Protein AF-A0A0Q6VA41-F1 (afdb_monomer_lite)

pLDDT: mean 72.3, std 18.6, range [40.53, 92.88]

Structure (mmCIF, N/CA/C/O backbone):
data_AF-A0A0Q6VA41-F1
#
_entry.id   AF-A0A0Q6VA41-F1
#
loop_
_atom_site.group_PDB
_atom_site.id
_atom_site.type_symbol
_atom_site.label_atom_id
_atom_site.label_alt_id
_atom_site.label_comp_id
_atom_site.label_asym_id
_atom_site.label_entity_id
_atom_site.label_seq_id
_atom_site.pdbx_PDB_ins_code
_atom_site.Cartn_x
_atom_site.Cartn_y
_atom_site.Cartn_z
_atom_site.occupancy
_atom_site.B_iso_or_equiv
_atom_site.auth_seq_id
_atom_site.auth_comp_id
_atom_site.auth_asym_id
_atom_site.auth_atom_id
_atom_site.pdbx_PDB_model_num
ATOM 1 N N . MET A 1 1 ? -18.459 42.623 33.523 1.00 51.22 1 MET A N 1
ATOM 2 C CA . MET A 1 1 ? -19.323 41.467 33.177 1.00 51.22 1 MET A CA 1
ATOM 3 C C . MET A 1 1 ? -20.374 41.946 32.177 1.00 51.22 1 MET A C 1
ATOM 5 O O . MET A 1 1 ? -20.885 43.022 32.463 1.00 51.22 1 MET A O 1
ATOM 9 N N . PRO A 1 2 ? -20.741 41.228 31.084 1.00 58.56 2 PRO A N 1
ATOM 10 C CA . PRO A 1 2 ? -20.434 39.818 30.780 1.00 58.56 2 PRO A CA 1
ATOM 11 C C . PRO A 1 2 ? -20.134 39.460 29.277 1.00 58.56 2 PRO A C 1
ATOM 13 O O . PRO A 1 2 ? -20.298 40.281 28.386 1.00 58.56 2 PRO A O 1
ATOM 16 N N . ARG A 1 3 ? -19.780 38.172 29.051 1.00 46.44 3 ARG A N 1
ATOM 17 C CA . ARG A 1 3 ? -19.845 37.314 27.820 1.00 46.44 3 ARG A CA 1
ATOM 18 C C . ARG A 1 3 ? -18.835 37.609 26.690 1.00 46.44 3 ARG A C 1
ATOM 20 O O . ARG A 1 3 ? -18.987 38.574 25.966 1.00 46.44 3 ARG A O 1
ATOM 27 N N . ARG A 1 4 ? -17.747 36.851 26.461 1.00 62.62 4 ARG A N 1
ATOM 28 C CA . ARG A 1 4 ? -17.561 35.385 26.287 1.00 62.62 4 ARG A CA 1
ATOM 29 C C . ARG A 1 4 ? -18.603 34.781 25.339 1.00 62.62 4 ARG A C 1
ATOM 31 O O . ARG A 1 4 ? -19.662 34.391 25.808 1.00 62.62 4 ARG A O 1
ATOM 38 N N . LEU A 1 5 ? -18.278 34.668 24.047 1.00 53.44 5 LEU A N 1
ATOM 39 C CA . LEU A 1 5 ? -18.901 33.700 23.138 1.00 53.44 5 LEU A CA 1
ATOM 40 C C . LEU A 1 5 ? -17.886 33.237 22.071 1.00 53.44 5 LEU A C 1
ATOM 42 O O . LEU A 1 5 ? -17.624 33.898 21.074 1.00 53.44 5 LEU A O 1
ATOM 46 N N . GLU A 1 6 ? -17.233 32.126 22.400 1.00 48.56 6 GLU A N 1
ATOM 47 C CA . GLU A 1 6 ? -16.921 30.991 21.523 1.00 48.56 6 GLU A CA 1
ATOM 48 C C . GLU A 1 6 ? -16.553 31.265 20.049 1.00 48.56 6 GLU A C 1
ATOM 50 O O . GLU A 1 6 ? -17.329 30.999 19.134 1.00 48.56 6 GLU A O 1
ATOM 55 N N . ARG A 1 7 ? -15.286 31.615 19.787 1.00 45.00 7 ARG A N 1
ATOM 56 C CA . ARG A 1 7 ? -14.632 31.208 18.529 1.00 45.00 7 ARG A CA 1
ATOM 57 C C . ARG A 1 7 ? -14.294 29.715 18.611 1.00 45.00 7 ARG A C 1
ATOM 59 O O . ARG A 1 7 ? -13.156 29.333 18.871 1.00 45.00 7 ARG A O 1
ATOM 66 N N . ARG A 1 8 ? -15.309 28.869 18.441 1.00 47.50 8 ARG A N 1
ATOM 67 C CA . ARG A 1 8 ? -15.158 27.419 18.269 1.00 47.50 8 ARG A CA 1
ATOM 68 C C . ARG A 1 8 ? -14.470 27.129 16.929 1.00 47.50 8 ARG A C 1
ATOM 70 O O . ARG A 1 8 ? -15.081 27.162 15.871 1.00 47.50 8 ARG A O 1
ATOM 77 N N . THR A 1 9 ? -13.155 26.946 17.001 1.00 52.44 9 THR A N 1
ATOM 78 C CA . THR A 1 9 ? -12.412 25.816 16.417 1.00 52.44 9 THR A CA 1
ATOM 79 C C . THR A 1 9 ? -13.085 25.080 15.243 1.00 52.44 9 THR A C 1
ATOM 81 O O . THR A 1 9 ? -13.668 24.021 15.443 1.00 52.44 9 THR A O 1
ATOM 84 N N . ASN A 1 10 ? -12.929 25.579 14.013 1.00 47.06 10 ASN A N 1
ATOM 85 C CA . ASN A 1 10 ? -13.247 24.833 12.778 1.00 47.06 10 ASN A CA 1
ATOM 86 C C . ASN A 1 10 ? -12.011 24.597 11.880 1.00 47.06 10 ASN A C 1
ATOM 88 O O . ASN A 1 10 ? -12.143 24.326 10.694 1.00 47.06 10 ASN A O 1
ATOM 92 N N . LEU A 1 11 ? -10.795 24.681 12.433 1.00 48.19 11 LEU A N 1
ATOM 93 C CA . LEU A 1 11 ? -9.535 24.535 11.680 1.00 48.19 11 LEU A CA 1
ATOM 94 C C . LEU A 1 11 ? -8.897 23.135 11.751 1.00 48.19 11 LEU A C 1
ATOM 96 O O . LEU A 1 11 ? -7.903 22.891 11.079 1.00 48.19 11 LEU A O 1
ATOM 100 N N . ALA A 1 12 ? -9.444 22.204 12.537 1.00 48.19 12 ALA A N 1
ATOM 101 C CA . ALA A 1 12 ? -8.762 20.939 12.840 1.00 48.19 12 ALA A CA 1
ATOM 102 C C . ALA A 1 12 ? -9.165 19.740 11.958 1.00 48.19 12 ALA A C 1
ATOM 104 O O . ALA A 1 12 ? -8.496 18.713 12.009 1.00 48.19 12 ALA A O 1
ATOM 105 N N . VAL A 1 13 ? -10.220 19.843 11.140 1.00 47.78 13 VAL A N 1
ATOM 106 C CA . VAL A 1 13 ? -10.692 18.698 10.332 1.00 47.78 13 VAL A CA 1
ATOM 107 C C . VAL A 1 13 ? -9.846 18.487 9.067 1.00 47.78 13 VAL A C 1
ATOM 109 O O . VAL A 1 13 ? -9.624 17.349 8.676 1.00 47.78 13 VAL A O 1
ATOM 112 N N . GLY A 1 14 ? -9.274 19.546 8.481 1.00 44.78 14 GLY A N 1
ATOM 113 C CA . GLY A 1 14 ? -8.416 19.424 7.290 1.00 44.78 14 GLY A CA 1
ATOM 114 C C . GLY A 1 14 ? -6.992 18.922 7.570 1.00 44.78 14 GLY A C 1
ATOM 115 O O . GLY A 1 14 ? -6.336 18.398 6.677 1.00 44.78 14 GLY A O 1
ATOM 116 N N . GLY A 1 15 ? -6.509 19.046 8.811 1.00 50.34 15 GLY A N 1
ATOM 117 C CA . GLY A 1 15 ? -5.137 18.673 9.168 1.00 50.34 15 GLY A CA 1
ATOM 118 C C . GLY A 1 15 ? -4.920 17.163 9.249 1.00 50.34 15 GLY A C 1
ATOM 119 O O . GLY A 1 15 ? -3.910 16.668 8.766 1.00 50.34 15 GLY A O 1
ATOM 120 N N . ALA A 1 16 ? -5.871 16.414 9.813 1.00 50.78 16 ALA A N 1
ATOM 121 C CA . ALA A 1 16 ? -5.737 14.963 9.973 1.00 50.78 16 ALA A CA 1
ATOM 122 C C . ALA A 1 16 ? -5.738 14.226 8.622 1.00 50.78 16 ALA A C 1
ATOM 124 O O . ALA A 1 16 ? -4.952 13.305 8.410 1.00 50.78 16 ALA A O 1
ATOM 125 N N . GLU A 1 17 ? -6.575 14.675 7.687 1.00 56.38 17 GLU A N 1
ATOM 126 C CA . GLU A 1 17 ? -6.666 14.105 6.341 1.00 56.38 17 GLU A CA 1
ATOM 127 C C . GLU A 1 17 ? -5.417 14.434 5.507 1.00 56.38 17 GLU A C 1
ATOM 129 O O . GLU A 1 17 ? -4.880 13.584 4.797 1.00 56.38 17 GLU A O 1
ATOM 134 N N . GLN A 1 18 ? -4.885 15.650 5.650 1.00 60.69 18 GLN A N 1
ATOM 135 C CA . GLN A 1 18 ? -3.666 16.079 4.968 1.00 60.69 18 GLN A CA 1
ATOM 136 C C . GLN A 1 18 ? -2.407 15.400 5.539 1.00 60.69 18 GLN A C 1
ATOM 138 O O . GLN A 1 18 ? -1.540 14.980 4.773 1.00 60.69 18 GLN A O 1
ATOM 143 N N . LEU A 1 19 ? -2.338 15.200 6.862 1.00 58.84 19 LEU A N 1
ATOM 144 C CA . LEU A 1 19 ? -1.286 14.414 7.520 1.00 58.84 19 LEU A CA 1
ATOM 145 C C . LEU A 1 19 ? -1.339 12.935 7.107 1.00 58.84 19 LEU A C 1
ATOM 147 O O . LEU A 1 19 ? -0.296 12.332 6.860 1.00 58.84 19 LEU A O 1
ATOM 151 N N . SER A 1 20 ? -2.540 12.362 6.973 1.00 72.81 20 SER A N 1
ATOM 152 C CA . SER A 1 20 ? -2.727 10.990 6.483 1.00 72.81 20 SER A CA 1
ATOM 153 C C . SER A 1 20 ? -2.272 10.843 5.024 1.00 72.81 20 SER A C 1
ATOM 155 O O . SER A 1 20 ? -1.560 9.896 4.693 1.00 72.81 20 SER A O 1
ATOM 157 N N . ASN A 1 21 ? -2.574 11.823 4.164 1.00 81.50 21 ASN A N 1
ATOM 158 C CA . ASN A 1 21 ? -2.108 11.835 2.773 1.00 81.50 21 ASN A CA 1
ATOM 159 C C . ASN A 1 21 ? -0.580 11.947 2.650 1.00 81.50 21 ASN A C 1
ATOM 161 O O . ASN A 1 21 ? 0.016 11.271 1.806 1.00 81.50 21 ASN A O 1
ATOM 165 N N . GLN A 1 22 ? 0.064 12.756 3.498 1.00 86.50 22 GLN A N 1
ATOM 166 C CA . GLN A 1 22 ? 1.525 12.835 3.519 1.00 86.50 22 GLN A CA 1
ATOM 167 C C . GLN A 1 22 ? 2.139 11.511 3.989 1.00 86.50 22 GLN A C 1
ATOM 169 O O . GLN A 1 22 ? 3.025 10.985 3.325 1.00 86.50 22 GLN A O 1
ATOM 174 N N . ALA A 1 23 ? 1.606 10.912 5.059 1.00 89.00 23 ALA A N 1
ATOM 175 C CA . ALA A 1 23 ? 2.085 9.627 5.566 1.00 89.00 23 ALA A CA 1
ATOM 176 C C . ALA A 1 23 ? 1.956 8.497 4.526 1.00 89.00 23 ALA A C 1
ATOM 178 O O . ALA A 1 23 ? 2.852 7.663 4.397 1.00 89.00 23 ALA A O 1
ATOM 179 N N . LEU A 1 24 ? 0.866 8.483 3.752 1.00 88.81 24 LEU A N 1
ATOM 180 C CA . LEU A 1 24 ? 0.679 7.546 2.641 1.00 88.81 24 LEU A CA 1
ATOM 181 C C . LEU A 1 24 ? 1.688 7.777 1.508 1.00 88.81 24 LEU A C 1
ATOM 183 O O . LEU A 1 24 ? 2.181 6.811 0.926 1.00 88.81 24 LEU A O 1
ATOM 187 N N . SER A 1 25 ? 2.000 9.036 1.200 1.00 90.62 25 SER A N 1
ATOM 188 C CA . SER A 1 25 ? 2.970 9.400 0.158 1.00 90.62 25 SER A CA 1
ATOM 189 C C . SER A 1 25 ? 4.401 9.028 0.556 1.00 90.62 25 SER A C 1
ATOM 191 O O . SER A 1 25 ? 5.144 8.468 -0.254 1.00 90.62 25 SER A O 1
ATOM 193 N N . ASP A 1 26 ? 4.766 9.263 1.816 1.00 92.88 26 ASP A N 1
ATOM 194 C CA . ASP A 1 26 ? 6.069 8.887 2.368 1.00 92.88 26 ASP A CA 1
ATOM 195 C C . ASP A 1 26 ? 6.230 7.358 2.384 1.00 92.88 26 ASP A C 1
ATOM 197 O O . ASP A 1 26 ? 7.257 6.835 1.949 1.00 92.88 26 ASP A O 1
ATOM 201 N N . ALA A 1 27 ? 5.194 6.623 2.806 1.00 91.25 27 ALA A N 1
ATOM 202 C CA . ALA A 1 27 ? 5.190 5.160 2.786 1.00 91.25 27 ALA A CA 1
ATOM 203 C C . ALA A 1 27 ? 5.315 4.596 1.359 1.00 91.25 27 ALA A C 1
ATOM 205 O O . ALA A 1 27 ? 6.092 3.671 1.121 1.00 91.25 27 ALA A O 1
ATOM 206 N N . ALA A 1 28 ? 4.597 5.173 0.389 1.00 91.31 28 ALA A N 1
ATOM 207 C CA . ALA A 1 28 ? 4.713 4.784 -1.014 1.00 91.31 28 ALA A CA 1
ATOM 208 C C . ALA A 1 28 ? 6.126 5.023 -1.568 1.00 91.31 28 ALA A C 1
ATOM 210 O O . ALA A 1 28 ? 6.640 4.175 -2.296 1.00 91.31 28 ALA A O 1
ATOM 211 N N . SER A 1 29 ? 6.757 6.143 -1.205 1.00 92.31 29 SER A N 1
ATOM 212 C CA . SER A 1 29 ? 8.126 6.472 -1.623 1.00 92.31 29 SER A CA 1
ATOM 213 C C . SER A 1 29 ? 9.137 5.473 -1.055 1.00 92.31 29 SER A C 1
ATOM 215 O O . SER A 1 29 ? 9.905 4.895 -1.817 1.00 92.31 29 SER A O 1
ATOM 217 N N . ARG A 1 30 ? 9.047 5.152 0.245 1.00 92.62 30 ARG A N 1
ATOM 218 C CA . ARG A 1 30 ? 9.889 4.117 0.874 1.00 92.62 30 ARG A CA 1
ATOM 219 C C . ARG A 1 30 ? 9.766 2.763 0.179 1.00 92.62 30 ARG A C 1
ATOM 221 O O . ARG A 1 30 ? 10.771 2.129 -0.110 1.00 92.62 30 ARG A O 1
ATOM 228 N N . LEU A 1 31 ? 8.542 2.335 -0.132 1.00 90.38 31 LEU A N 1
ATOM 229 C CA . LEU A 1 31 ? 8.309 1.064 -0.824 1.00 90.38 31 LEU A CA 1
ATOM 230 C C . LEU A 1 31 ? 8.892 1.047 -2.242 1.00 90.38 31 LEU A C 1
ATOM 232 O O . LEU A 1 31 ? 9.316 -0.009 -2.708 1.00 90.38 31 LEU A O 1
ATOM 236 N N . LEU A 1 32 ? 8.891 2.185 -2.940 1.00 90.94 32 LEU A N 1
ATOM 237 C CA . LEU A 1 32 ? 9.512 2.311 -4.258 1.00 90.94 32 LEU A CA 1
ATOM 238 C C . LEU A 1 32 ? 11.037 2.218 -4.177 1.00 90.94 32 LEU A C 1
ATOM 240 O O . LEU A 1 32 ? 11.630 1.526 -5.003 1.00 90.94 32 LEU A O 1
ATOM 244 N N . ASP A 1 33 ? 11.643 2.860 -3.178 1.00 89.94 33 ASP A N 1
ATOM 245 C CA . ASP A 1 33 ? 13.090 2.813 -2.952 1.00 89.94 33 ASP A CA 1
ATOM 246 C C . ASP A 1 33 ? 13.551 1.402 -2.550 1.00 89.94 33 ASP A C 1
ATOM 248 O O . ASP A 1 33 ? 14.553 0.897 -3.054 1.00 89.94 33 ASP A O 1
ATOM 252 N N . GLU A 1 34 ? 12.790 0.722 -1.688 1.00 88.50 34 GLU A N 1
ATOM 253 C CA . GLU A 1 34 ? 13.089 -0.645 -1.240 1.00 88.50 34 GLU A CA 1
ATOM 254 C C . GLU A 1 34 ? 12.898 -1.698 -2.333 1.00 88.50 34 GLU A C 1
ATOM 256 O O . GLU A 1 34 ? 13.622 -2.693 -2.374 1.00 88.50 34 GLU A O 1
ATOM 261 N N . ARG A 1 35 ? 11.913 -1.499 -3.215 1.00 84.69 35 ARG A N 1
ATOM 262 C CA . ARG A 1 35 ? 11.569 -2.422 -4.304 1.00 84.69 35 ARG A CA 1
ATOM 263 C C . ARG A 1 35 ? 11.952 -1.866 -5.665 1.00 84.69 35 ARG A C 1
ATOM 265 O O . ARG A 1 35 ? 11.184 -1.971 -6.625 1.00 84.69 35 ARG A O 1
ATOM 272 N N . GLY A 1 36 ? 13.163 -1.317 -5.755 1.00 81.50 36 GLY A N 1
ATOM 273 C CA . GLY A 1 36 ? 13.752 -0.857 -7.015 1.00 81.50 36 GLY A CA 1
ATOM 274 C C . GLY A 1 36 ? 13.890 -1.959 -8.078 1.00 81.50 36 GLY A C 1
ATOM 275 O O . GLY A 1 36 ? 14.071 -1.663 -9.257 1.00 81.50 36 GLY A O 1
ATOM 276 N N . ASP A 1 37 ? 13.757 -3.232 -7.690 1.00 83.75 37 ASP A N 1
ATOM 277 C CA . ASP A 1 37 ? 13.689 -4.392 -8.582 1.00 83.75 37 ASP A CA 1
ATOM 278 C C . ASP A 1 37 ? 12.344 -4.522 -9.327 1.00 83.75 37 ASP A C 1
ATOM 280 O O . ASP A 1 37 ? 12.251 -5.213 -10.347 1.00 83.75 37 ASP A O 1
ATOM 284 N N . LEU A 1 38 ? 11.288 -3.853 -8.854 1.00 84.12 38 LEU A N 1
ATOM 285 C CA . LEU A 1 38 ? 9.944 -3.913 -9.421 1.00 84.12 38 LEU A CA 1
ATOM 286 C C . LEU A 1 38 ? 9.584 -2.636 -10.184 1.00 84.12 38 LEU A C 1
ATOM 288 O O . LEU A 1 38 ? 10.005 -1.528 -9.874 1.00 84.12 38 LEU A O 1
ATOM 292 N N . ALA A 1 39 ? 8.698 -2.772 -11.175 1.00 87.75 39 ALA A N 1
ATOM 293 C CA . ALA A 1 39 ? 8.149 -1.604 -11.858 1.00 87.75 39 ALA A CA 1
ATOM 294 C C . ALA A 1 39 ? 7.356 -0.721 -10.864 1.00 87.75 39 ALA A C 1
ATOM 296 O O . ALA A 1 39 ? 6.432 -1.250 -10.229 1.00 87.75 39 ALA A O 1
ATOM 297 N N . PRO A 1 40 ? 7.591 0.608 -10.806 1.00 86.12 40 PRO A N 1
ATOM 298 C CA . PRO A 1 40 ? 6.943 1.511 -9.847 1.00 86.12 40 PRO A CA 1
ATOM 299 C C . PRO A 1 40 ? 5.414 1.403 -9.825 1.00 86.12 40 PRO A C 1
ATOM 301 O O . PRO A 1 40 ? 4.785 1.297 -8.775 1.00 86.12 40 PRO A O 1
ATOM 304 N N . GLY A 1 41 ? 4.790 1.311 -11.004 1.00 88.50 41 GLY A N 1
ATOM 305 C CA . GLY A 1 41 ? 3.337 1.155 -11.122 1.00 88.50 41 GLY A CA 1
ATOM 306 C C . GLY A 1 41 ? 2.790 -0.179 -10.589 1.00 88.50 41 GLY A C 1
ATOM 307 O O . GLY A 1 41 ? 1.586 -0.305 -10.368 1.00 88.50 41 GLY A O 1
ATOM 308 N N . SER A 1 42 ? 3.628 -1.199 -10.394 1.00 88.06 42 SER A N 1
ATOM 309 C CA . SER A 1 42 ? 3.224 -2.440 -9.716 1.00 88.06 42 SER A CA 1
ATOM 310 C C . SER A 1 42 ? 3.221 -2.260 -8.202 1.00 88.06 42 SER A C 1
ATOM 312 O O . SER A 1 42 ? 2.246 -2.650 -7.563 1.00 88.06 42 SER A O 1
ATOM 314 N N . VAL A 1 43 ? 4.258 -1.619 -7.656 1.00 89.25 43 VAL A N 1
ATOM 315 C CA . VAL A 1 43 ? 4.377 -1.304 -6.224 1.00 89.25 43 VAL A CA 1
ATOM 316 C C . VAL A 1 43 ? 3.231 -0.391 -5.788 1.00 89.25 43 VAL A C 1
ATOM 318 O O . VAL A 1 43 ? 2.486 -0.740 -4.877 1.00 89.25 43 VAL A O 1
ATOM 321 N N . LEU A 1 44 ? 2.986 0.701 -6.521 1.00 91.44 44 LEU A N 1
ATOM 322 C CA . LEU A 1 44 ? 1.907 1.649 -6.216 1.00 91.44 44 LEU A CA 1
ATOM 323 C C . LEU A 1 44 ? 0.512 1.015 -6.286 1.00 91.44 44 LEU A C 1
ATOM 325 O O . LEU A 1 44 ? -0.341 1.293 -5.444 1.00 91.44 44 LEU A O 1
ATOM 329 N N . ARG A 1 45 ? 0.260 0.130 -7.262 1.00 91.44 45 ARG A N 1
ATOM 330 C CA . ARG A 1 45 ? -1.018 -0.602 -7.340 1.00 91.44 45 ARG A CA 1
ATOM 331 C C . ARG A 1 45 ? -1.193 -1.577 -6.179 1.00 91.44 45 ARG A C 1
ATOM 333 O O . ARG A 1 45 ? -2.311 -1.712 -5.683 1.00 91.44 45 ARG A O 1
ATOM 340 N N . CYS A 1 46 ? -0.118 -2.242 -5.757 1.00 90.94 46 CYS A N 1
ATOM 341 C CA . CYS A 1 46 ? -0.139 -3.117 -4.589 1.00 90.94 46 CYS A CA 1
ATOM 342 C C . CYS A 1 46 ? -0.430 -2.308 -3.321 1.00 90.94 46 CYS A C 1
ATOM 344 O O . CYS A 1 46 ? -1.386 -2.615 -2.615 1.00 90.94 46 CYS A O 1
ATOM 346 N N . PHE A 1 47 ? 0.293 -1.206 -3.114 1.00 92.12 47 PHE A N 1
ATOM 347 C CA . PHE A 1 47 ? 0.096 -0.308 -1.980 1.00 92.12 47 PHE A CA 1
ATOM 348 C C . PHE A 1 47 ? -1.326 0.260 -1.918 1.00 92.12 47 PHE A C 1
ATOM 350 O O . PHE A 1 47 ? -1.993 0.152 -0.893 1.00 92.12 47 PHE A O 1
ATOM 357 N N . ALA A 1 48 ? -1.867 0.757 -3.035 1.00 91.00 48 ALA A N 1
ATOM 358 C CA . ALA A 1 48 ? -3.243 1.252 -3.089 1.00 91.00 48 ALA A CA 1
ATOM 359 C C . ALA A 1 48 ? -4.285 0.170 -2.741 1.00 91.00 48 ALA A C 1
ATOM 361 O O . ALA A 1 48 ? -5.324 0.464 -2.142 1.00 91.00 48 ALA A O 1
ATOM 362 N N . ARG A 1 49 ? -4.026 -1.094 -3.104 1.00 92.25 49 ARG A N 1
ATOM 363 C CA . ARG A 1 49 ? -4.879 -2.226 -2.717 1.00 92.25 49 ARG A CA 1
ATOM 364 C C . ARG A 1 49 ? -4.782 -2.503 -1.215 1.00 92.25 49 ARG A C 1
ATOM 366 O O . ARG A 1 49 ? -5.825 -2.711 -0.598 1.00 92.25 49 ARG A O 1
ATOM 373 N N . SER A 1 50 ? -3.583 -2.451 -0.641 1.00 91.69 50 SER A N 1
ATOM 374 C CA . SER A 1 50 ? -3.349 -2.612 0.798 1.00 91.69 50 SER A CA 1
ATOM 375 C C . SER A 1 50 ? -4.034 -1.516 1.612 1.00 91.69 50 SER A C 1
ATOM 377 O O . SER A 1 50 ? -4.771 -1.827 2.541 1.00 91.69 50 SER A O 1
ATOM 379 N N . VAL A 1 51 ? -3.910 -0.248 1.203 1.00 90.25 51 VAL A N 1
ATOM 380 C CA . VAL A 1 51 ? -4.605 0.888 1.837 1.00 90.25 51 VAL A CA 1
ATOM 381 C C . VAL A 1 51 ? -6.115 0.653 1.871 1.00 90.25 51 VAL A C 1
ATOM 383 O O . VAL A 1 51 ? -6.744 0.777 2.918 1.00 90.25 51 VAL A O 1
ATOM 386 N N . ARG A 1 52 ? -6.713 0.235 0.748 1.00 89.12 52 ARG A N 1
ATOM 387 C CA . ARG A 1 52 ? -8.151 -0.081 0.692 1.00 89.12 52 ARG A CA 1
ATOM 388 C C . ARG A 1 52 ? -8.538 -1.254 1.593 1.00 89.12 52 ARG A C 1
ATOM 390 O O . ARG A 1 52 ? -9.632 -1.235 2.149 1.00 89.12 52 ARG A O 1
ATOM 397 N N . ALA A 1 53 ? -7.693 -2.276 1.706 1.00 89.19 53 ALA A N 1
ATOM 398 C CA . ALA A 1 53 ? -7.951 -3.426 2.569 1.00 89.19 53 ALA A CA 1
ATOM 399 C C . ALA A 1 53 ? -7.928 -3.028 4.052 1.00 89.19 53 ALA A C 1
ATOM 401 O O . ALA A 1 53 ? -8.855 -3.354 4.787 1.00 89.19 53 ALA A O 1
ATOM 402 N N . VAL A 1 54 ? -6.927 -2.245 4.453 1.00 90.25 54 VAL A N 1
ATOM 403 C CA . VAL A 1 54 ? -6.751 -1.730 5.816 1.00 90.25 54 VAL A CA 1
ATOM 404 C C . VAL A 1 54 ? -7.888 -0.781 6.212 1.00 90.25 54 VAL A C 1
ATOM 406 O O . VAL A 1 54 ? -8.451 -0.910 7.296 1.00 90.25 54 VAL A O 1
ATOM 409 N N . LEU A 1 55 ? -8.309 0.108 5.306 1.00 86.44 55 LEU A N 1
ATOM 410 C CA . LEU A 1 55 ? -9.478 0.967 5.529 1.00 86.44 55 LEU A CA 1
ATOM 411 C C . LEU A 1 55 ? -10.766 0.154 5.722 1.00 86.44 55 LEU A C 1
ATOM 413 O O . LEU A 1 55 ? -11.575 0.471 6.587 1.00 86.44 55 LEU A O 1
ATOM 417 N N . ARG A 1 56 ? -10.958 -0.921 4.946 1.00 88.94 56 ARG A N 1
ATOM 418 C CA . ARG A 1 56 ? -12.118 -1.819 5.099 1.00 88.94 56 ARG A CA 1
ATOM 419 C C . ARG A 1 56 ? -12.082 -2.634 6.388 1.00 88.94 56 ARG A C 1
ATOM 421 O O . ARG A 1 56 ? -13.142 -3.003 6.878 1.00 88.94 56 ARG A O 1
ATOM 428 N N . ALA A 1 57 ? -10.894 -2.904 6.922 1.00 88.38 57 ALA A N 1
ATOM 429 C CA . ALA A 1 57 ? -10.719 -3.559 8.214 1.00 88.38 57 ALA A CA 1
ATOM 430 C C . ALA A 1 57 ? -11.037 -2.632 9.404 1.00 88.38 57 ALA A C 1
ATOM 432 O O . ALA A 1 57 ? -11.043 -3.093 10.541 1.00 88.38 57 ALA A O 1
ATOM 433 N N . GLY A 1 58 ? -11.321 -1.347 9.154 1.00 85.62 58 GLY A N 1
ATOM 434 C CA . GLY A 1 58 ? -11.658 -0.381 10.197 1.00 85.62 58 GLY A CA 1
ATOM 435 C C . GLY A 1 58 ? -10.445 0.135 10.969 1.00 85.62 58 GLY A C 1
ATOM 436 O O . GLY A 1 58 ? -10.598 0.563 12.108 1.00 85.62 58 GLY A O 1
ATOM 437 N N . CYS A 1 59 ? -9.244 0.087 10.382 1.00 84.12 59 CYS A N 1
ATOM 438 C CA . CYS A 1 59 ? -8.062 0.674 11.008 1.00 84.12 59 CYS A CA 1
ATOM 439 C C . CYS A 1 59 ? -8.201 2.192 11.176 1.00 84.12 59 CYS A C 1
ATOM 441 O O . CYS A 1 59 ? -8.666 2.897 10.279 1.00 84.12 59 CYS A O 1
ATOM 443 N N . GLU A 1 60 ? -7.703 2.686 12.307 1.00 82.75 60 GLU A N 1
ATOM 444 C CA . GLU A 1 60 ? -7.585 4.112 12.608 1.00 82.75 60 GLU A CA 1
ATOM 445 C C . GLU A 1 60 ? -6.777 4.848 11.535 1.00 82.75 60 GLU A C 1
ATOM 447 O O . GLU A 1 60 ? -5.721 4.374 11.106 1.00 82.75 60 GLU A O 1
ATOM 452 N N . ALA A 1 61 ? -7.226 6.044 11.142 1.00 75.81 61 ALA A N 1
ATOM 453 C CA . ALA A 1 61 ? -6.626 6.826 10.053 1.00 75.81 61 ALA A CA 1
ATOM 454 C C . ALA A 1 61 ? -5.125 7.118 10.254 1.00 75.81 61 ALA A C 1
ATOM 456 O O . ALA A 1 61 ? -4.374 7.218 9.282 1.00 75.81 61 ALA A O 1
ATOM 457 N N . SER A 1 62 ? -4.681 7.215 11.511 1.00 80.25 62 SER A N 1
ATOM 458 C CA . SER A 1 62 ? -3.275 7.403 11.892 1.00 80.25 62 SER A CA 1
ATOM 459 C C . SER A 1 62 ? -2.405 6.161 11.661 1.00 80.25 62 SER A C 1
ATOM 461 O O . SER A 1 62 ? -1.193 6.285 11.504 1.00 80.25 62 SER A O 1
ATOM 463 N N . GLN A 1 63 ? -3.007 4.970 11.614 1.00 85.94 63 GLN A N 1
ATOM 464 C CA . GLN A 1 63 ? -2.319 3.687 11.446 1.00 85.94 63 GLN A CA 1
ATOM 465 C C . GLN A 1 63 ? -2.430 3.123 10.029 1.00 85.94 63 GLN A C 1
ATOM 467 O O . GLN A 1 63 ? -1.659 2.231 9.676 1.00 85.94 63 GLN A O 1
ATOM 472 N N . VAL A 1 64 ? -3.338 3.653 9.200 1.00 87.62 64 VAL A N 1
ATOM 473 C CA . VAL A 1 64 ? -3.573 3.159 7.834 1.00 87.62 64 VAL A CA 1
ATOM 474 C C . VAL A 1 64 ? -2.282 3.102 7.021 1.00 87.62 64 VAL A C 1
ATOM 476 O O . VAL A 1 64 ? -2.037 2.095 6.364 1.00 87.62 64 VAL A O 1
ATOM 479 N N . ALA A 1 65 ? -1.443 4.141 7.079 1.00 88.69 65 ALA A N 1
ATOM 480 C CA . ALA A 1 65 ? -0.197 4.182 6.314 1.00 88.69 65 ALA A CA 1
ATOM 481 C C . ALA A 1 65 ? 0.776 3.068 6.730 1.00 88.69 65 ALA A C 1
ATOM 483 O O . ALA A 1 65 ? 1.276 2.348 5.871 1.00 88.69 65 ALA A O 1
ATOM 484 N N . VAL A 1 66 ? 0.978 2.875 8.037 1.00 90.19 66 VAL A N 1
ATOM 485 C CA . VAL A 1 66 ? 1.889 1.853 8.578 1.00 90.19 66 VAL A CA 1
ATOM 486 C C . VAL A 1 66 ? 1.373 0.446 8.279 1.00 90.19 66 VAL A C 1
ATOM 488 O O . VAL A 1 66 ? 2.119 -0.389 7.771 1.00 90.19 66 VAL A O 1
ATOM 491 N N . ALA A 1 67 ? 0.089 0.187 8.531 1.00 91.12 67 ALA A N 1
ATOM 492 C CA . ALA A 1 67 ? -0.516 -1.118 8.281 1.00 91.12 67 ALA A CA 1
ATOM 493 C C . ALA A 1 67 ? -0.552 -1.455 6.780 1.00 91.12 67 ALA A C 1
ATOM 495 O O . ALA A 1 67 ? -0.286 -2.589 6.385 1.00 91.12 67 ALA A O 1
ATOM 496 N N . ALA A 1 68 ? -0.832 -0.471 5.919 1.00 91.56 68 ALA A N 1
ATOM 497 C CA . ALA A 1 68 ? -0.800 -0.670 4.474 1.00 91.56 68 ALA A CA 1
ATOM 498 C C . ALA A 1 68 ? 0.623 -0.890 3.953 1.00 91.56 68 ALA A C 1
ATOM 500 O O . ALA A 1 68 ? 0.810 -1.684 3.030 1.00 91.56 68 ALA A O 1
ATOM 501 N N . GLU A 1 69 ? 1.617 -0.211 4.528 1.00 92.62 69 GLU A N 1
ATOM 502 C CA . GLU A 1 69 ? 3.030 -0.413 4.210 1.00 92.62 69 GLU A CA 1
ATOM 503 C C . GLU A 1 69 ? 3.460 -1.846 4.549 1.00 92.62 69 GLU A C 1
ATOM 505 O O . GLU A 1 69 ? 3.951 -2.550 3.669 1.00 92.62 69 GLU A O 1
ATOM 510 N N . GLN A 1 70 ? 3.185 -2.310 5.773 1.00 92.19 70 GLN A N 1
ATOM 511 C CA . GLN A 1 70 ? 3.484 -3.675 6.227 1.00 92.19 70 GLN A CA 1
ATOM 512 C C . GLN A 1 70 ? 2.813 -4.734 5.350 1.00 92.19 70 GLN A C 1
ATOM 514 O O . GLN A 1 70 ? 3.493 -5.595 4.797 1.00 92.19 70 GLN A O 1
ATOM 519 N N . LEU A 1 71 ? 1.503 -4.607 5.120 1.00 92.00 71 LEU A N 1
A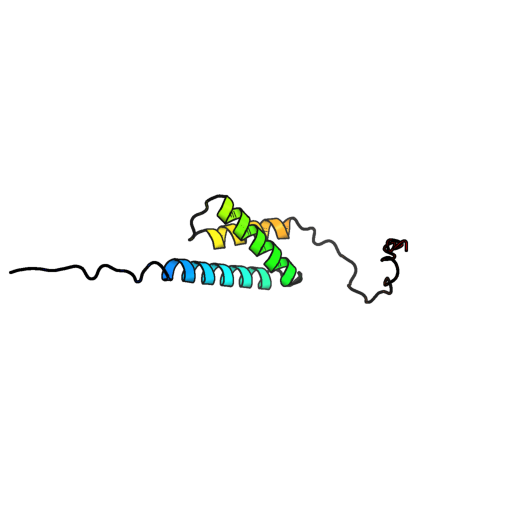TOM 520 C CA . LEU A 1 71 ? 0.765 -5.528 4.255 1.00 92.00 71 LEU A CA 1
ATOM 521 C C . LEU A 1 71 ? 1.333 -5.546 2.827 1.00 92.00 71 LEU A C 1
ATOM 523 O O . LEU A 1 71 ? 1.363 -6.580 2.166 1.00 92.00 71 LEU A O 1
ATOM 527 N N . THR A 1 72 ? 1.805 -4.400 2.330 1.00 92.00 72 THR A N 1
ATOM 528 C CA . THR A 1 72 ? 2.432 -4.333 1.006 1.00 92.00 72 THR A CA 1
ATOM 529 C C . THR A 1 72 ? 3.782 -5.034 0.984 1.00 92.00 72 THR A C 1
ATOM 531 O O . THR A 1 72 ? 4.050 -5.747 0.021 1.00 92.00 72 THR A O 1
ATOM 534 N N . ARG A 1 73 ? 4.610 -4.886 2.025 1.00 91.12 73 ARG A N 1
ATOM 535 C CA . ARG A 1 73 ? 5.872 -5.631 2.151 1.00 91.12 73 ARG A CA 1
ATOM 536 C C . ARG A 1 73 ? 5.611 -7.132 2.126 1.00 91.12 73 ARG A C 1
ATOM 538 O O . ARG A 1 73 ? 6.151 -7.802 1.254 1.00 91.12 73 ARG A O 1
ATOM 545 N N . GLU A 1 74 ? 4.689 -7.617 2.955 1.00 90.81 74 GLU A N 1
ATOM 546 C CA . GLU A 1 74 ? 4.309 -9.035 3.010 1.00 90.81 74 GLU A CA 1
ATOM 547 C C . GLU A 1 74 ? 3.848 -9.564 1.642 1.00 90.81 74 GLU A C 1
ATOM 549 O O . GLU A 1 74 ? 4.307 -10.608 1.177 1.00 90.81 74 GLU A O 1
ATOM 554 N N . LEU A 1 75 ? 2.977 -8.826 0.946 1.00 87.81 75 LEU A N 1
ATOM 555 C CA . LEU A 1 75 ? 2.482 -9.221 -0.378 1.00 87.81 75 LEU A CA 1
ATOM 556 C C . LEU A 1 75 ? 3.581 -9.233 -1.445 1.00 87.81 75 LEU A C 1
ATOM 558 O O . LEU A 1 75 ? 3.557 -10.067 -2.352 1.00 87.81 75 LEU A O 1
ATOM 562 N N . LEU A 1 76 ? 4.525 -8.295 -1.374 1.00 85.25 76 LEU A N 1
ATOM 563 C CA . LEU A 1 76 ? 5.644 -8.242 -2.308 1.00 85.25 76 LEU A CA 1
ATOM 564 C C . LEU A 1 76 ? 6.697 -9.307 -1.979 1.00 85.25 76 LEU A C 1
ATOM 566 O O . LEU A 1 76 ? 7.318 -9.827 -2.899 1.00 85.25 76 LEU A O 1
ATOM 570 N N . GLU A 1 77 ? 6.906 -9.649 -0.707 1.00 84.75 77 GLU A N 1
ATOM 571 C CA . GLU A 1 77 ? 7.793 -10.734 -0.250 1.00 84.75 77 GLU A CA 1
ATOM 572 C C . GLU A 1 77 ? 7.274 -12.114 -0.656 1.00 84.75 77 GLU A C 1
ATOM 574 O O . GLU A 1 77 ? 8.047 -12.960 -1.097 1.00 84.75 77 GLU A O 1
ATOM 579 N N . GLN A 1 78 ? 5.957 -12.323 -0.592 1.00 78.88 78 GLN A N 1
ATOM 580 C CA . GLN A 1 78 ? 5.310 -13.547 -1.073 1.00 78.88 78 GLN A CA 1
ATOM 581 C C . GLN A 1 78 ? 5.313 -13.668 -2.599 1.00 78.88 78 GLN A C 1
ATOM 583 O O . GLN A 1 78 ? 5.011 -14.735 -3.140 1.00 78.88 78 GLN A O 1
ATOM 588 N N . ARG A 1 79 ? 5.639 -12.590 -3.322 1.00 66.31 79 ARG A N 1
ATOM 589 C CA . ARG A 1 79 ? 5.839 -12.660 -4.762 1.00 66.31 79 ARG A CA 1
ATOM 590 C C . ARG A 1 79 ? 7.201 -13.311 -4.992 1.00 66.31 79 ARG A C 1
ATOM 592 O O . ARG A 1 79 ? 8.207 -12.678 -4.679 1.00 66.31 79 ARG A O 1
ATOM 599 N N . PRO A 1 80 ? 7.273 -14.535 -5.549 1.00 55.50 80 PRO A N 1
ATOM 600 C CA . PRO A 1 80 ? 8.563 -15.108 -5.875 1.00 55.50 80 PRO A CA 1
ATOM 601 C C . PRO A 1 80 ? 9.285 -14.118 -6.786 1.00 55.50 80 PRO A C 1
ATOM 603 O O . PRO A 1 80 ? 8.742 -13.708 -7.818 1.00 55.50 80 PRO A O 1
ATOM 606 N N . THR A 1 81 ? 10.503 -13.738 -6.405 1.00 55.53 81 THR A N 1
ATOM 607 C CA . THR A 1 81 ? 11.525 -13.150 -7.277 1.00 55.53 81 THR A CA 1
ATOM 608 C C . THR A 1 81 ? 11.933 -14.201 -8.313 1.00 55.53 81 THR A C 1
ATOM 610 O O . THR A 1 81 ? 13.067 -14.656 -8.401 1.00 55.53 81 THR A O 1
ATOM 613 N N . GLY A 1 82 ? 10.954 -14.674 -9.078 1.00 48.78 82 GLY A N 1
ATOM 614 C CA . GLY A 1 82 ? 11.142 -15.559 -10.201 1.00 48.78 82 GLY A CA 1
ATOM 615 C C . GLY A 1 82 ? 11.527 -14.703 -11.388 1.00 48.78 82 GLY A C 1
ATOM 616 O O . GLY A 1 82 ? 10.764 -13.822 -11.786 1.00 48.78 82 GLY A O 1
ATOM 617 N N . LEU A 1 83 ? 12.707 -14.984 -11.934 1.00 47.19 83 LEU A N 1
ATOM 618 C CA . LEU A 1 83 ? 13.122 -14.615 -13.276 1.00 47.19 83 LEU A CA 1
ATOM 619 C C . LEU A 1 83 ? 11.944 -14.748 -14.258 1.00 47.19 83 LEU A C 1
ATOM 621 O O . LEU A 1 83 ? 11.666 -15.825 -14.780 1.00 47.19 83 LEU A O 1
ATOM 625 N N . GLY A 1 84 ? 11.256 -13.647 -14.541 1.00 46.53 84 GLY A N 1
ATOM 626 C CA . GLY A 1 84 ? 10.637 -13.482 -15.847 1.00 46.53 84 GLY A CA 1
ATOM 627 C C . GLY A 1 84 ? 11.774 -13.195 -16.822 1.00 46.53 84 GLY A C 1
ATOM 628 O O . GLY A 1 84 ? 12.665 -12.422 -16.450 1.00 46.53 84 GLY A O 1
ATOM 629 N N . PRO A 1 85 ? 11.803 -13.799 -18.027 1.00 44.22 85 PRO A N 1
ATOM 630 C CA . PRO A 1 85 ? 12.840 -13.482 -19.001 1.00 44.22 85 PRO A CA 1
ATOM 631 C C . PRO A 1 85 ? 12.896 -11.959 -19.175 1.00 44.22 85 PRO A C 1
ATOM 633 O O . PRO A 1 85 ? 11.862 -11.295 -18.993 1.00 44.22 85 PRO A O 1
ATOM 636 N N . PRO A 1 86 ? 14.075 -11.386 -19.499 1.00 49.44 86 PRO A N 1
ATOM 637 C CA . PRO A 1 86 ? 14.159 -9.963 -19.784 1.00 49.44 86 PRO A CA 1
ATOM 638 C C . PRO A 1 86 ? 13.023 -9.623 -20.743 1.00 49.44 86 PRO A C 1
ATOM 640 O O . PRO A 1 86 ? 12.676 -10.440 -21.604 1.00 49.44 86 PRO A O 1
ATOM 643 N N . ARG A 1 87 ? 12.429 -8.434 -20.608 1.00 57.06 87 ARG A N 1
ATOM 644 C CA . ARG A 1 87 ? 11.601 -7.868 -21.677 1.00 57.06 87 ARG A CA 1
ATOM 645 C C . ARG A 1 87 ? 12.515 -7.585 -22.872 1.00 57.06 87 ARG A C 1
ATOM 647 O O . ARG A 1 87 ? 12.780 -6.440 -23.212 1.00 57.06 87 ARG A O 1
ATOM 654 N N . GLY A 1 88 ? 13.036 -8.649 -23.471 1.00 44.44 88 GLY A N 1
ATOM 655 C CA . GLY A 1 88 ? 13.487 -8.683 -24.829 1.00 44.44 88 GLY A CA 1
ATOM 656 C C . GLY A 1 88 ? 12.264 -8.342 -25.646 1.00 44.44 88 GLY A C 1
ATOM 657 O O . GLY A 1 88 ? 11.203 -8.956 -25.527 1.00 44.44 88 GLY A O 1
ATOM 658 N N . ILE A 1 89 ? 12.416 -7.293 -26.429 1.00 56.84 89 ILE A N 1
ATOM 659 C CA . ILE A 1 89 ? 11.595 -7.031 -27.591 1.00 56.84 89 ILE A CA 1
ATOM 660 C C . ILE A 1 89 ? 11.707 -8.302 -28.449 1.00 56.84 89 ILE A C 1
ATOM 662 O O . ILE A 1 89 ? 12.703 -8.518 -29.130 1.00 56.84 89 ILE A O 1
ATOM 666 N N . GLY A 1 90 ? 10.741 -9.207 -28.295 1.00 40.53 90 GLY A N 1
ATOM 667 C CA . GLY A 1 90 ? 10.656 -10.496 -28.974 1.00 40.53 90 GLY A CA 1
ATOM 668 C C . GLY A 1 90 ? 9.324 -10.574 -29.725 1.00 40.53 90 GLY A C 1
ATOM 669 O O . GLY A 1 90 ? 8.298 -10.165 -29.175 1.00 40.53 90 GLY A O 1
ATOM 670 N N . PRO A 1 91 ? 9.304 -11.044 -30.983 1.00 48.84 91 PRO A N 1
ATOM 671 C CA . PRO A 1 91 ? 8.271 -10.737 -31.969 1.00 48.84 91 PRO A CA 1
ATOM 672 C C . PRO A 1 91 ? 7.033 -11.636 -31.826 1.00 48.84 91 P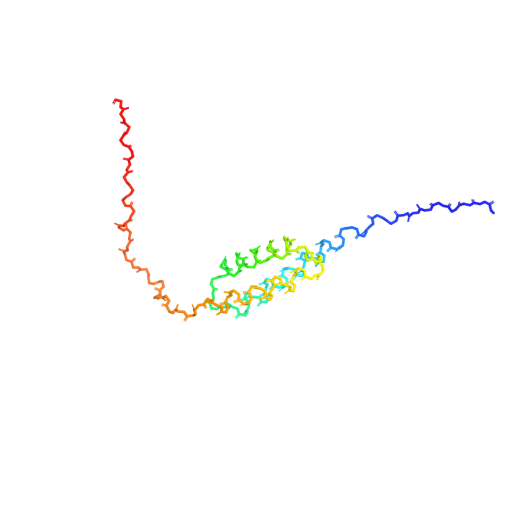RO A C 1
ATOM 674 O O . PRO A 1 91 ? 6.687 -12.386 -32.731 1.00 48.84 91 PRO A O 1
ATOM 677 N N . HIS A 1 92 ? 6.320 -11.549 -30.704 1.00 45.50 92 HIS A N 1
ATOM 678 C CA . HIS A 1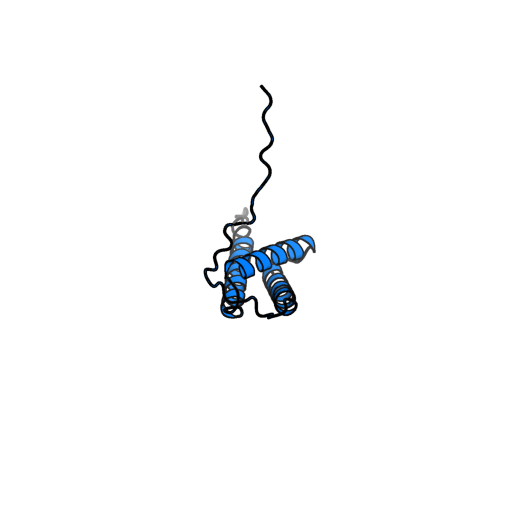 92 ? 5.027 -12.223 -30.531 1.00 45.50 92 HIS A CA 1
ATOM 679 C C . HIS A 1 92 ? 3.845 -11.252 -30.629 1.00 45.50 92 HIS A C 1
ATOM 681 O O . HIS A 1 92 ? 2.918 -11.271 -29.826 1.00 45.50 92 HIS A O 1
ATOM 687 N N . ALA A 1 93 ? 3.826 -10.460 -31.702 1.00 50.25 93 ALA A N 1
ATOM 688 C CA . ALA A 1 9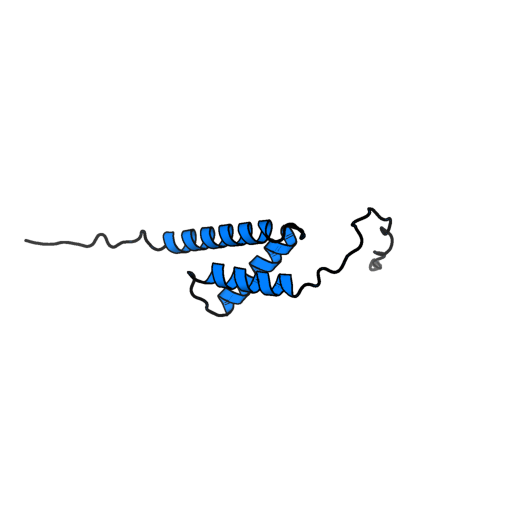3 ? 2.648 -9.724 -32.164 1.00 50.25 93 ALA A CA 1
ATOM 689 C C . ALA A 1 93 ? 1.569 -10.634 -32.805 1.00 50.25 93 ALA A C 1
ATOM 691 O O . ALA A 1 93 ? 0.734 -10.146 -33.561 1.00 50.25 93 ALA A O 1
ATOM 692 N N . HIS A 1 94 ? 1.573 -11.954 -32.561 1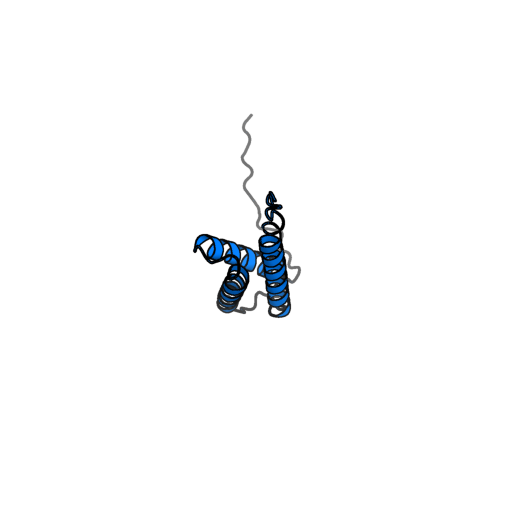.00 48.00 94 HIS A N 1
ATOM 693 C CA . HIS A 1 94 ? 0.838 -12.894 -33.418 1.00 48.00 94 HIS A CA 1
ATOM 694 C C . HIS A 1 94 ? -0.266 -13.740 -32.771 1.00 48.00 94 HIS A C 1
ATOM 696 O O . HIS A 1 94 ? -0.794 -14.624 -33.434 1.00 48.00 94 HIS A O 1
ATOM 702 N N . LEU A 1 95 ? -0.686 -13.475 -31.529 1.00 49.62 95 LEU A N 1
ATOM 703 C CA . LEU A 1 95 ? -1.753 -14.267 -30.883 1.00 49.62 95 LEU A CA 1
ATOM 704 C C . LEU A 1 95 ? -2.862 -13.431 -30.227 1.00 49.62 95 LEU A C 1
ATOM 706 O O . LEU A 1 95 ? -3.420 -13.812 -29.205 1.00 49.62 95 LEU A O 1
ATOM 710 N N . LEU A 1 96 ? -3.239 -12.316 -30.856 1.00 50.41 96 LEU A N 1
ATOM 711 C CA . LEU A 1 96 ? -4.555 -11.699 -30.648 1.00 50.41 96 LEU A CA 1
ATOM 712 C C . LEU A 1 96 ? -5.361 -11.739 -31.951 1.00 50.41 96 LEU A C 1
ATOM 714 O O . LEU A 1 96 ? -5.837 -10.720 -32.446 1.00 50.41 96 LEU A O 1
ATOM 718 N N . GLN A 1 97 ? -5.532 -12.937 -32.514 1.00 51.94 97 GLN A N 1
ATOM 719 C CA . GLN A 1 97 ? -6.676 -13.184 -33.389 1.00 51.94 97 GLN A CA 1
ATOM 720 C C . GLN A 1 97 ? -7.914 -13.338 -32.506 1.00 51.94 97 GLN A C 1
ATOM 722 O O . GLN A 1 97 ? -8.288 -14.433 -32.098 1.00 51.94 97 GLN A O 1
ATOM 727 N N . VAL A 1 98 ? -8.533 -12.208 -32.175 1.00 62.69 98 VAL A N 1
ATOM 728 C CA . VAL A 1 98 ? -9.886 -12.193 -31.619 1.00 62.69 98 VAL A CA 1
ATOM 729 C C . VAL A 1 98 ? -10.846 -12.422 -32.793 1.00 62.69 98 VAL A C 1
ATOM 731 O O . VAL A 1 98 ? -10.778 -11.656 -33.761 1.00 62.69 98 VAL A O 1
ATOM 734 N N . PRO A 1 99 ? -11.732 -13.435 -32.771 1.00 48.72 99 PRO A N 1
ATOM 735 C CA . PRO A 1 99 ? -12.736 -13.592 -33.815 1.00 48.72 99 PRO A CA 1
ATOM 736 C C . PRO A 1 99 ? -13.635 -12.353 -33.825 1.00 48.72 99 PRO A C 1
ATOM 738 O O . PRO A 1 99 ? -14.325 -12.066 -32.846 1.00 48.72 99 PRO A O 1
ATOM 741 N N . ARG A 1 100 ? -13.616 -11.583 -34.918 1.00 64.00 100 ARG A N 1
ATOM 742 C CA . ARG A 1 100 ? -14.573 -10.487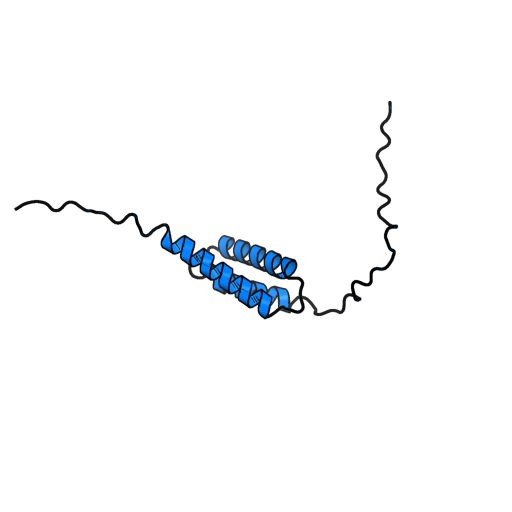 -35.101 1.00 64.00 100 ARG A CA 1
ATOM 743 C C . ARG A 1 100 ? -15.976 -11.085 -35.255 1.00 64.00 100 ARG A C 1
ATOM 745 O O . ARG A 1 100 ? -16.140 -11.990 -36.076 1.00 64.00 100 ARG A O 1
ATOM 752 N N . PRO A 1 101 ? -16.998 -10.587 -34.539 1.00 57.84 101 PRO A N 1
ATOM 753 C CA . PRO A 1 101 ? -18.368 -10.990 -34.806 1.00 57.84 101 PRO A CA 1
ATOM 754 C C . PRO A 1 101 ? -18.750 -10.549 -36.223 1.00 57.84 101 PRO A C 1
ATOM 756 O O . PRO A 1 101 ? -18.631 -9.378 -36.591 1.00 57.84 101 PRO A O 1
ATOM 759 N N . ARG A 1 102 ? -19.184 -11.516 -37.033 1.00 61.62 102 ARG A N 1
ATOM 760 C CA . ARG A 1 102 ? -19.725 -11.303 -38.376 1.00 61.62 102 ARG A CA 1
ATOM 761 C C . ARG A 1 102 ? -21.031 -10.517 -38.219 1.00 61.62 102 ARG A C 1
ATOM 763 O O . ARG A 1 102 ? -22.022 -11.068 -37.749 1.00 61.62 102 ARG A O 1
ATOM 770 N N . ARG A 1 103 ? -21.037 -9.224 -38.555 1.00 56.91 103 ARG A N 1
ATOM 771 C CA . ARG A 1 103 ? -22.291 -8.468 -38.687 1.00 56.91 103 ARG A CA 1
ATOM 772 C C . ARG A 1 103 ? -23.037 -9.041 -39.891 1.00 56.91 103 ARG A C 1
ATOM 774 O O . ARG A 1 103 ? -22.528 -8.973 -41.004 1.00 56.91 103 ARG A O 1
ATOM 781 N N . ALA A 1 104 ? -24.197 -9.639 -39.644 1.00 55.62 104 ALA A N 1
ATOM 782 C CA . ALA A 1 104 ? -25.163 -9.952 -40.682 1.00 55.62 104 ALA A CA 1
ATOM 783 C C . ALA A 1 104 ? -25.902 -8.663 -41.062 1.00 55.62 104 ALA A C 1
ATOM 785 O O . ALA A 1 104 ? -26.487 -8.008 -40.197 1.00 55.62 104 ALA A O 1
ATOM 786 N N . SER A 1 105 ? -25.846 -8.293 -42.335 1.00 50.50 105 SER A N 1
ATOM 787 C CA . SER A 1 105 ? -26.847 -7.502 -43.057 1.00 50.50 105 SER A CA 1
ATOM 788 C C . SER A 1 105 ? -26.692 -7.833 -44.531 1.00 50.50 105 SER A C 1
ATOM 790 O O . SER A 1 105 ? -25.526 -7.831 -44.988 1.00 50.50 105 SER A O 1
#

Sequence (105 aa):
MPRRLERRTNLAVGGAEQLSNQALSDAASRLLDERGDLAPGSVLRCFARSVRAVLRAGCEASQVAVAAEQLTRELLEQRPTGLGPPRGIGPHAHLLQVPRPRRAS

Radius of gyration: 23.82 Å; chains: 1; bounding box: 41×57×76 Å

Foldseek 3Di:
DDDDDDPDDPPPPVVLVVVLVVLLVVLLVVQCVVPVVDDSVVLVVQLVVLLVVCVVVVDDSVCSSVRSSVSSVVVVVVPPPDDDDPPDPDPPPDPPPDPDPDDDD

Secondary structure (DSSP, 8-state):
----------SSHHHHHHHHHHHHHHHHHHHHHHTTTS-HHHHHHHHHHHHHHHHHTT--TTTHHHHHHHHHHHHHHSS----PPP------TT-----------